Protein AF-A0A3D5E055-F1 (afdb_monomer_lite)

Secondary structure (DSSP, 8-state):
-PPSEEEE-TTEEEEEETTEEEEEEESSTT--EEEEEE-SSS-EEEEEEPEEEPPP---

Radius of gyration: 13.26 Å; chains: 1; bounding box: 26×18×43 Å

Sequence (59 aa):
ALPAGLACDDGAGVHFIDDELAAVVTGLPGAGGYQIQPDGAGGFGEAALAARPLPGTDG

Foldseek 3Di:
DDDWDKDWDPQWDFDDDPPDGPFIEGQDPPTFMWGWDDPVPRDIDTDTDDYHYDPDPPD

Structure (mmCIF, N/CA/C/O backbone):
data_AF-A0A3D5E055-F1
#
_entry.id   AF-A0A3D5E055-F1
#
loop_
_atom_site.group_PDB
_atom_site.id
_atom_site.type_symbol
_atom_site.label_atom_id
_atom_site.label_alt_id
_atom_site.label_comp_id
_atom_site.label_asym_id
_atom_site.label_entity_id
_atom_site.label_seq_id
_atom_site.pdbx_PDB_ins_code
_atom_site.Cartn_x
_atom_site.Cartn_y
_atom_site.Cartn_z
_atom_site.occupancy
_atom_site.B_iso_or_equiv
_atom_site.auth_seq_id
_atom_site.auth_comp_id
_atom_site.auth_asym_id
_atom_site.auth_atom_id
_atom_site.pdbx_PDB_model_num
ATOM 1 N N . ALA A 1 1 ? -14.590 10.713 12.447 1.00 77.19 1 ALA A N 1
ATOM 2 C CA . ALA A 1 1 ? -13.349 9.938 12.261 1.00 77.19 1 ALA A CA 1
ATOM 3 C C . ALA A 1 1 ? -13.187 9.646 10.776 1.00 77.19 1 ALA A C 1
ATOM 5 O O . ALA A 1 1 ? -14.206 9.543 10.097 1.00 77.19 1 ALA A O 1
ATOM 6 N N . LEU A 1 2 ? -11.952 9.567 10.274 1.00 78.69 2 LEU A N 1
ATOM 7 C CA . LEU A 1 2 ? -11.694 9.132 8.899 1.00 78.69 2 LEU A CA 1
ATOM 8 C C . LEU A 1 2 ? -12.184 7.677 8.739 1.00 78.69 2 LEU A C 1
ATOM 10 O O . LEU A 1 2 ? -11.974 6.896 9.667 1.00 78.69 2 LEU A O 1
ATOM 14 N N . PRO A 1 3 ? -12.860 7.297 7.642 1.00 88.56 3 PRO A N 1
ATOM 15 C CA . PRO A 1 3 ? -13.179 5.895 7.384 1.00 88.56 3 PRO A CA 1
ATOM 16 C C . PRO A 1 3 ? -11.910 5.042 7.268 1.00 88.56 3 PRO A C 1
ATOM 18 O O . P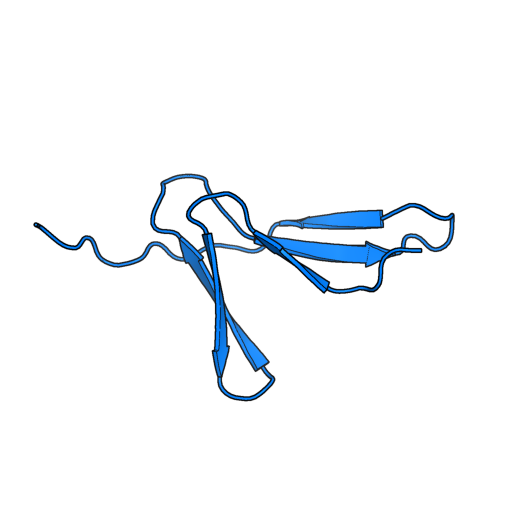RO A 1 3 ? -10.856 5.544 6.881 1.00 88.56 3 PRO A O 1
ATOM 21 N N . ALA A 1 4 ? -12.020 3.745 7.563 1.00 95.25 4 ALA A N 1
ATOM 22 C CA . ALA A 1 4 ? -10.967 2.797 7.207 1.00 95.25 4 ALA A CA 1
ATOM 23 C C . ALA A 1 4 ? -10.738 2.814 5.687 1.00 95.25 4 ALA A C 1
ATOM 25 O O . ALA A 1 4 ? -11.685 2.995 4.917 1.00 95.25 4 ALA A O 1
ATOM 26 N N . GLY A 1 5 ? -9.495 2.618 5.256 1.00 96.19 5 GLY A N 1
ATOM 27 C CA . GLY A 1 5 ? -9.158 2.712 3.840 1.00 96.19 5 GLY A CA 1
ATOM 28 C C . GLY A 1 5 ? -7.687 2.466 3.549 1.00 96.19 5 GLY A C 1
ATOM 29 O O . GLY A 1 5 ? -6.956 1.937 4.385 1.00 96.19 5 GLY A O 1
ATOM 30 N N . LEU A 1 6 ? -7.274 2.863 2.348 1.00 97.62 6 LEU A N 1
ATOM 31 C CA . LEU A 1 6 ? -5.901 2.756 1.868 1.00 97.62 6 LEU A CA 1
ATOM 32 C C . LEU A 1 6 ? -5.350 4.146 1.551 1.00 97.62 6 LEU A C 1
ATOM 34 O O . LEU A 1 6 ? -6.057 4.981 0.988 1.00 97.62 6 LEU A O 1
ATOM 38 N N . ALA A 1 7 ? -4.079 4.359 1.873 1.00 97.00 7 ALA A N 1
ATOM 39 C CA . ALA A 1 7 ? -3.300 5.517 1.448 1.00 97.00 7 ALA A CA 1
ATOM 40 C C . ALA A 1 7 ? -2.111 5.060 0.594 1.00 97.00 7 ALA A C 1
ATOM 42 O O . ALA A 1 7 ? -1.670 3.914 0.702 1.00 97.00 7 ALA A O 1
ATOM 43 N N . CYS A 1 8 ? -1.604 5.944 -0.261 1.00 98.19 8 CYS A N 1
ATOM 44 C CA . CYS A 1 8 ? -0.430 5.706 -1.097 1.00 98.19 8 CYS A CA 1
ATOM 45 C C . CYS A 1 8 ? 0.500 6.912 -1.012 1.00 98.19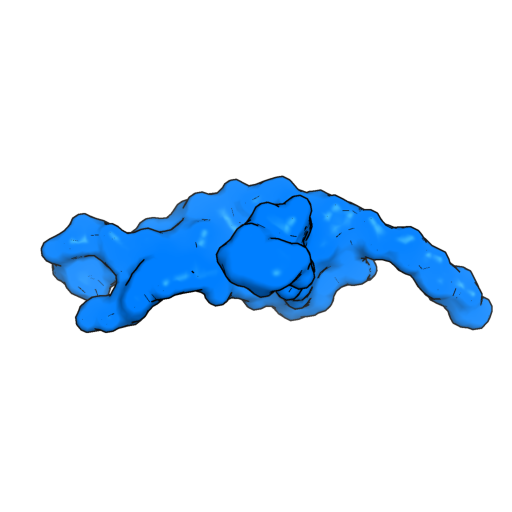 8 CYS A C 1
ATOM 47 O O . CYS A 1 8 ? 0.028 8.049 -1.012 1.00 98.19 8 CYS A O 1
ATOM 49 N N . ASP A 1 9 ? 1.801 6.643 -0.984 1.00 97.88 9 ASP A N 1
ATOM 50 C CA . ASP A 1 9 ? 2.817 7.653 -1.253 1.00 97.88 9 ASP A CA 1
ATOM 51 C C . ASP A 1 9 ? 2.766 8.084 -2.725 1.00 97.88 9 ASP A C 1
ATOM 53 O O . ASP A 1 9 ? 2.237 7.379 -3.595 1.00 97.88 9 ASP A O 1
ATOM 57 N N . ASP A 1 10 ? 3.399 9.214 -3.033 1.00 97.38 10 ASP A N 1
ATOM 58 C CA . ASP A 1 10 ? 3.619 9.618 -4.416 1.00 97.38 10 ASP A CA 1
ATOM 59 C C . ASP A 1 10 ? 4.399 8.537 -5.183 1.00 97.38 10 ASP A C 1
ATOM 61 O O . ASP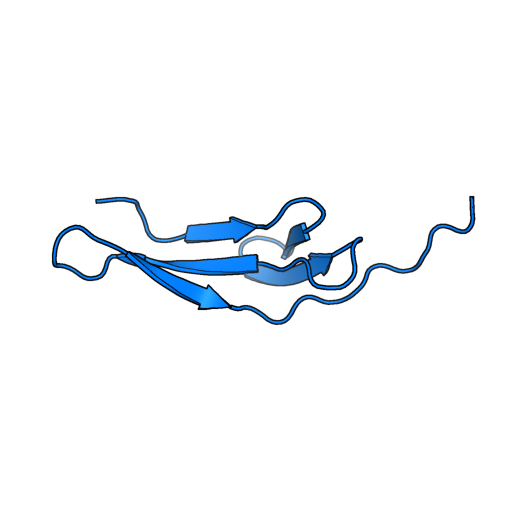 A 1 10 ? 5.444 8.049 -4.748 1.00 97.38 10 ASP A O 1
ATOM 65 N N . GLY A 1 11 ? 3.883 8.158 -6.355 1.00 95.62 11 GLY A N 1
ATOM 66 C CA . GLY A 1 11 ? 4.466 7.102 -7.188 1.00 95.62 11 GLY A CA 1
ATOM 67 C C . GLY A 1 11 ? 4.082 5.672 -6.788 1.00 95.62 11 GLY A C 1
ATOM 68 O O . GLY A 1 11 ? 4.515 4.734 -7.466 1.00 95.62 11 GLY A O 1
ATOM 69 N N . ALA A 1 12 ? 3.253 5.494 -5.755 1.00 98.12 12 ALA A N 1
ATOM 70 C CA . ALA A 1 12 ? 2.619 4.224 -5.419 1.00 98.12 12 ALA A CA 1
ATOM 71 C C . ALA A 1 12 ? 1.140 4.189 -5.842 1.00 98.12 12 ALA A C 1
ATOM 73 O O . ALA A 1 12 ? 0.489 5.216 -6.034 1.00 98.12 12 ALA A O 1
ATOM 74 N N . GLY A 1 13 ? 0.600 2.982 -5.994 1.00 98.00 13 GLY A N 1
ATOM 75 C CA . GLY A 1 13 ? -0.807 2.758 -6.300 1.00 98.00 13 GLY A CA 1
ATOM 76 C C . GLY A 1 13 ? -1.314 1.427 -5.757 1.00 98.00 13 GLY A C 1
ATOM 77 O O . GLY A 1 13 ? -0.551 0.481 -5.558 1.00 98.00 13 GLY A O 1
ATOM 78 N N . VAL A 1 14 ? -2.624 1.349 -5.541 1.00 98.12 14 VAL A N 1
ATOM 79 C CA . VAL A 1 14 ? -3.331 0.131 -5.125 1.00 98.12 14 VAL A CA 1
ATOM 80 C C . VAL A 1 14 ? -4.024 -0.499 -6.329 1.00 98.12 14 VAL A C 1
ATOM 82 O O . VAL A 1 14 ? -4.796 0.151 -7.030 1.00 98.12 14 VAL A O 1
ATOM 85 N N . HIS A 1 15 ? -3.722 -1.767 -6.591 1.00 97.69 15 HIS A N 1
ATOM 86 C CA . HIS A 1 15 ? -4.308 -2.549 -7.670 1.00 97.69 15 HIS A CA 1
ATOM 87 C C . HIS A 1 15 ? -5.346 -3.511 -7.099 1.00 97.69 15 HIS A C 1
ATOM 89 O O . HIS A 1 15 ? -5.019 -4.369 -6.275 1.00 97.69 15 HIS A O 1
ATOM 95 N N . PHE A 1 16 ? -6.578 -3.376 -7.577 1.00 98.00 16 PHE A N 1
ATOM 96 C CA . PHE A 1 16 ? -7.690 -4.252 -7.242 1.00 98.00 16 PHE A CA 1
ATOM 97 C C . PHE A 1 16 ? -8.011 -5.177 -8.411 1.00 98.00 16 PHE A C 1
ATOM 99 O O . PHE A 1 16 ? -7.936 -4.766 -9.570 1.00 98.00 16 PHE A O 1
ATOM 106 N N . ILE A 1 17 ? -8.380 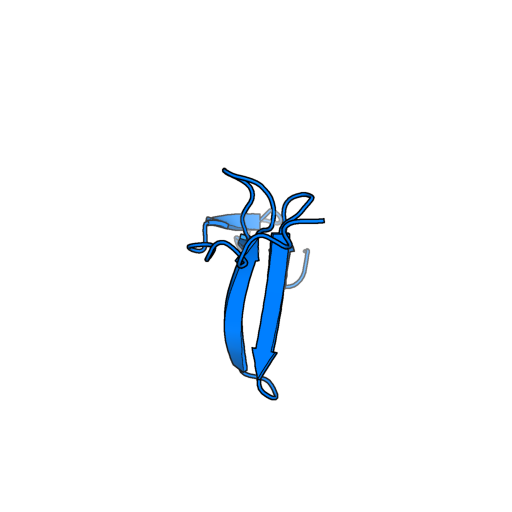-6.413 -8.089 1.00 98.06 17 ILE A N 1
ATOM 107 C CA . ILE A 1 17 ? -9.071 -7.311 -9.012 1.00 98.06 17 ILE A CA 1
ATOM 108 C C . ILE A 1 17 ? -10.450 -7.516 -8.407 1.00 98.06 17 ILE A C 1
ATOM 110 O O . ILE A 1 17 ? -10.564 -8.008 -7.285 1.00 98.06 17 ILE A O 1
ATOM 114 N N . ASP A 1 18 ? -11.470 -7.070 -9.135 1.00 97.00 18 ASP A N 1
ATOM 115 C CA . ASP A 1 18 ? -12.819 -6.895 -8.603 1.00 97.00 18 ASP A CA 1
ATOM 116 C C . ASP A 1 18 ? -12.780 -6.019 -7.334 1.00 97.00 18 ASP A C 1
ATOM 118 O O . ASP A 1 18 ? -12.299 -4.886 -7.390 1.00 97.00 18 ASP A O 1
ATOM 122 N N . ASP A 1 19 ? -13.226 -6.550 -6.197 1.00 95.69 19 ASP A N 1
ATOM 123 C CA . ASP A 1 19 ? -13.261 -5.844 -4.912 1.00 95.69 19 ASP A CA 1
ATOM 124 C C . ASP A 1 19 ? -12.112 -6.250 -3.967 1.00 95.69 19 ASP A C 1
ATOM 126 O O . ASP A 1 19 ? -12.043 -5.788 -2.825 1.00 95.69 19 ASP A O 1
ATOM 130 N N . GLU A 1 20 ? -11.189 -7.106 -4.418 1.00 96.88 20 GLU A N 1
ATOM 131 C CA . GLU A 1 20 ? -10.075 -7.588 -3.601 1.00 96.88 20 GLU A CA 1
ATOM 132 C C . GLU A 1 20 ? -8.770 -6.853 -3.916 1.00 96.88 20 GLU A C 1
ATOM 134 O O . GLU A 1 20 ? -8.371 -6.684 -5.074 1.00 96.88 20 GLU A O 1
ATOM 139 N N . LEU A 1 21 ? -8.068 -6.425 -2.860 1.00 96.81 21 LEU A N 1
ATOM 140 C CA . LEU A 1 21 ? -6.749 -5.814 -2.989 1.00 96.81 21 LEU A CA 1
ATOM 141 C C . LEU A 1 21 ? -5.748 -6.873 -3.458 1.00 96.81 21 LEU A C 1
ATOM 143 O O . LEU A 1 21 ? -5.288 -7.704 -2.677 1.00 96.81 21 LEU A O 1
ATOM 147 N N . ALA A 1 22 ? -5.373 -6.805 -4.731 1.00 97.81 22 ALA A N 1
ATOM 148 C CA . ALA A 1 22 ? -4.444 -7.745 -5.337 1.00 97.81 22 ALA A CA 1
ATOM 149 C C . ALA A 1 22 ? -2.982 -7.374 -5.052 1.00 97.81 22 ALA A C 1
ATOM 151 O O . ALA A 1 22 ? -2.148 -8.256 -4.843 1.00 97.81 22 ALA A O 1
ATOM 152 N N . ALA A 1 23 ? -2.641 -6.080 -5.072 1.00 97.75 23 ALA A N 1
ATOM 153 C CA . ALA A 1 23 ? -1.293 -5.607 -4.756 1.00 97.75 23 ALA A CA 1
ATOM 154 C C . ALA A 1 23 ? -1.243 -4.106 -4.447 1.00 97.75 23 ALA A C 1
ATOM 156 O O . ALA A 1 23 ? -2.005 -3.320 -5.003 1.00 97.75 23 ALA A O 1
ATOM 157 N N . VAL A 1 24 ? -0.239 -3.698 -3.670 1.00 98.56 24 VAL A N 1
ATOM 158 C CA . VAL A 1 24 ? 0.334 -2.349 -3.764 1.00 98.56 24 VAL A CA 1
ATOM 159 C C . VAL A 1 24 ? 1.475 -2.400 -4.774 1.00 98.56 24 VAL A C 1
ATOM 161 O O . VAL A 1 24 ? 2.316 -3.302 -4.726 1.00 98.56 24 VAL A O 1
ATOM 164 N N . VAL A 1 25 ? 1.511 -1.452 -5.701 1.00 97.94 25 VAL A N 1
ATOM 165 C CA . VAL A 1 25 ? 2.564 -1.323 -6.710 1.00 97.94 25 VAL A CA 1
ATOM 166 C C . VAL A 1 25 ? 3.247 0.028 -6.601 1.00 97.94 25 VAL A C 1
ATOM 168 O O . VAL A 1 25 ? 2.644 0.996 -6.149 1.00 97.94 25 VAL A O 1
ATOM 171 N N . THR A 1 26 ? 4.506 0.100 -7.016 1.00 97.69 26 THR A N 1
ATOM 172 C CA . THR A 1 26 ? 5.264 1.352 -6.992 1.00 97.69 26 THR A CA 1
ATOM 173 C C . THR A 1 26 ? 6.173 1.493 -8.205 1.00 97.69 26 THR A C 1
ATOM 175 O O . THR A 1 26 ? 6.774 0.518 -8.661 1.00 97.69 26 THR A O 1
ATOM 178 N N . GLY A 1 27 ? 6.263 2.714 -8.733 1.00 95.62 27 GLY A N 1
ATOM 179 C CA . GLY A 1 27 ? 7.250 3.103 -9.741 1.00 95.62 27 GLY A CA 1
ATOM 180 C C . GLY A 1 27 ? 8.520 3.719 -9.146 1.00 95.62 27 GLY A C 1
ATOM 18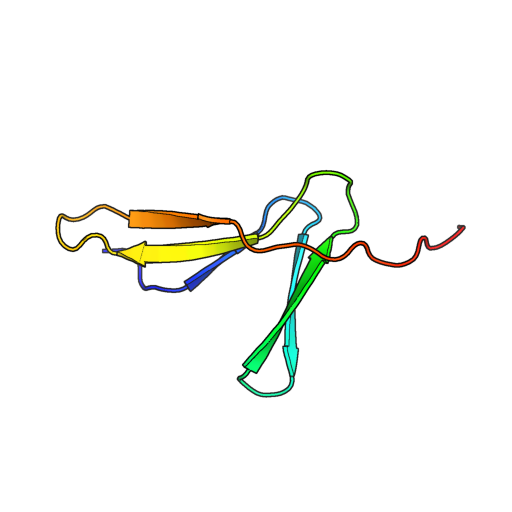1 O O . GLY A 1 27 ? 9.496 3.906 -9.868 1.00 95.62 27 GLY A O 1
ATOM 182 N N . LEU A 1 28 ? 8.525 4.033 -7.845 1.00 94.69 28 LEU A N 1
ATOM 183 C CA . LEU A 1 28 ? 9.630 4.707 -7.167 1.00 94.69 28 LEU A CA 1
ATOM 184 C C . LEU A 1 28 ? 10.189 3.831 -6.036 1.00 94.69 28 LEU A C 1
ATOM 186 O O . LEU A 1 28 ? 9.425 3.355 -5.189 1.00 94.69 28 LEU A O 1
ATOM 190 N N . PRO A 1 29 ? 11.518 3.628 -5.961 1.00 92.00 29 PRO A N 1
ATOM 191 C CA . PRO A 1 29 ? 12.122 2.936 -4.831 1.00 92.00 29 PRO A CA 1
ATOM 192 C C . PRO A 1 29 ? 11.749 3.606 -3.504 1.00 92.00 29 PRO A C 1
ATOM 194 O O . PRO A 1 29 ? 11.981 4.797 -3.316 1.00 92.00 29 PRO A O 1
ATOM 197 N N . GLY A 1 30 ? 11.187 2.826 -2.581 1.00 90.12 30 GLY A N 1
ATOM 198 C CA . GLY A 1 30 ? 10.832 3.284 -1.237 1.00 90.12 30 GLY A CA 1
ATOM 199 C C . GLY A 1 30 ? 9.428 3.877 -1.081 1.00 90.12 30 GLY A C 1
ATOM 200 O O . GLY A 1 30 ? 8.998 4.014 0.057 1.00 90.12 30 GLY A O 1
ATOM 201 N N . ALA A 1 31 ? 8.700 4.166 -2.166 1.00 97.31 31 ALA A N 1
ATOM 202 C CA . ALA A 1 31 ? 7.290 4.560 -2.081 1.00 97.31 31 ALA A CA 1
ATOM 203 C C . ALA A 1 31 ? 6.386 3.331 -1.891 1.00 97.31 31 ALA A C 1
ATOM 205 O O . ALA A 1 31 ? 6.620 2.285 -2.513 1.00 97.31 31 ALA A O 1
ATOM 206 N N . GLY A 1 32 ? 5.354 3.452 -1.052 1.00 97.81 32 GLY A N 1
ATOM 207 C CA . GLY A 1 32 ? 4.465 2.346 -0.711 1.00 97.81 32 GLY A CA 1
ATOM 208 C C . GLY A 1 32 ? 3.022 2.749 -0.428 1.00 97.81 32 GLY A C 1
ATOM 209 O O . GLY A 1 32 ? 2.562 3.837 -0.765 1.00 97.81 32 GLY A O 1
ATOM 210 N N . GLY A 1 33 ? 2.282 1.806 0.150 1.00 98.31 33 GLY A N 1
ATOM 211 C CA . GLY A 1 33 ? 0.884 1.982 0.527 1.00 98.31 33 GLY A CA 1
ATOM 212 C C . GLY A 1 33 ? 0.654 1.574 1.974 1.00 98.31 33 GLY A C 1
ATOM 213 O O . GLY A 1 33 ? 1.448 0.828 2.550 1.00 98.31 33 GLY A O 1
ATOM 214 N N . TYR A 1 34 ? -0.444 2.047 2.552 1.00 98.00 34 TYR A N 1
ATOM 215 C CA . TYR A 1 34 ? -0.756 1.863 3.966 1.00 98.00 34 TYR A CA 1
ATOM 216 C C . TYR A 1 34 ? -2.212 1.458 4.146 1.00 98.00 34 TYR A C 1
ATOM 218 O O . TYR A 1 34 ? -3.102 2.044 3.528 1.00 98.00 34 TYR A O 1
ATOM 226 N N . GLN A 1 35 ? -2.453 0.495 5.033 1.00 97.62 35 GLN A N 1
ATOM 227 C CA . GLN A 1 35 ? -3.782 0.228 5.565 1.00 97.62 35 GLN A CA 1
ATOM 228 C C . GLN A 1 35 ? -4.065 1.214 6.697 1.00 97.62 35 GLN A C 1
ATOM 230 O O . GLN A 1 35 ? -3.349 1.235 7.700 1.00 97.62 35 GLN A O 1
ATOM 235 N N . ILE A 1 36 ? -5.132 1.991 6.547 1.00 97.19 36 ILE A N 1
ATOM 236 C CA . ILE A 1 36 ? -5.579 2.981 7.525 1.00 97.19 36 ILE A CA 1
ATOM 237 C C . ILE A 1 36 ? -6.735 2.401 8.334 1.00 97.19 36 ILE A C 1
ATOM 239 O O . ILE A 1 36 ? -7.710 1.890 7.771 1.00 97.19 36 ILE A O 1
ATOM 243 N N . GLN A 1 37 ? -6.638 2.484 9.660 1.00 97.06 37 GLN A N 1
ATOM 244 C CA . GLN A 1 37 ? -7.691 2.060 10.582 1.00 97.06 37 GLN A CA 1
ATOM 245 C C . GLN A 1 37 ? -7.967 3.154 11.620 1.00 97.06 37 GLN A C 1
ATOM 247 O O . GLN A 1 37 ? -7.019 3.683 12.203 1.00 97.06 37 GLN A O 1
ATOM 252 N N . PRO A 1 38 ? -9.240 3.490 11.899 1.00 95.88 38 PRO A N 1
ATOM 253 C CA . PRO A 1 38 ? -9.581 4.340 13.035 1.00 95.88 38 PRO A CA 1
ATOM 254 C C . PRO A 1 38 ? -9.115 3.699 14.345 1.00 95.88 38 PRO A C 1
ATOM 256 O O . PRO A 1 38 ? -9.291 2.499 14.545 1.00 95.88 38 PRO A O 1
ATOM 259 N N . ASP A 1 39 ? -8.586 4.498 15.267 1.00 93.44 39 ASP A N 1
A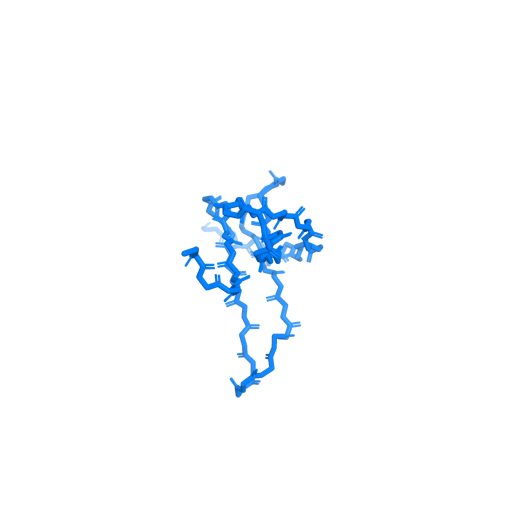TOM 260 C CA . ASP A 1 39 ? -8.108 4.009 16.571 1.00 93.44 39 ASP A CA 1
ATOM 261 C C . ASP A 1 39 ? -9.203 3.943 17.657 1.00 93.44 39 ASP A C 1
ATOM 263 O O . ASP A 1 39 ? -8.961 3.487 18.772 1.00 93.44 39 ASP A O 1
ATOM 267 N N . GLY A 1 40 ? -10.415 4.419 17.350 1.00 91.88 40 GLY A N 1
ATOM 268 C CA . GLY A 1 40 ? -11.534 4.516 18.295 1.00 91.88 40 GLY A CA 1
ATOM 269 C C . GLY A 1 40 ? -11.470 5.706 19.268 1.00 91.88 40 GLY A C 1
ATOM 270 O O . GLY A 1 40 ? -12.443 5.944 19.981 1.00 91.88 40 GLY A O 1
ATOM 271 N N . ALA A 1 41 ? -10.388 6.487 19.266 1.00 93.50 41 ALA A N 1
ATOM 272 C CA . ALA A 1 41 ? -10.169 7.677 20.096 1.00 93.50 41 ALA A CA 1
ATOM 273 C C . ALA A 1 41 ? -10.212 8.995 19.294 1.00 93.50 41 ALA A C 1
ATOM 275 O O . ALA A 1 41 ? -10.003 10.075 19.846 1.00 93.50 41 ALA A O 1
ATOM 276 N N . GLY A 1 42 ? -10.520 8.916 17.997 1.00 89.94 42 GLY A N 1
ATOM 277 C CA . GLY A 1 42 ? -10.620 10.066 17.096 1.00 89.94 42 GLY A CA 1
ATOM 278 C C . GLY A 1 42 ? -9.389 10.275 16.213 1.00 89.94 42 GLY A C 1
ATOM 279 O O . GLY A 1 42 ? -9.419 11.177 15.375 1.00 89.94 42 GLY A O 1
ATOM 280 N N . GLY A 1 43 ? -8.361 9.437 16.359 1.00 93.50 43 GLY A N 1
ATOM 281 C CA . GLY A 1 43 ? -7.202 9.359 15.479 1.00 93.50 43 GLY A CA 1
ATOM 282 C C . GLY A 1 43 ? -7.278 8.176 14.511 1.00 93.50 43 GLY A C 1
ATOM 283 O O . GLY A 1 43 ? -8.350 7.626 14.223 1.00 93.50 43 GLY A O 1
ATOM 284 N N . PHE A 1 44 ? -6.118 7.812 13.974 1.00 95.56 44 PHE A N 1
ATOM 285 C CA . PHE A 1 44 ? -5.941 6.719 13.026 1.00 95.56 44 PHE A CA 1
ATOM 286 C C . PHE A 1 44 ? -4.560 6.084 13.201 1.00 95.56 44 PHE A C 1
ATOM 288 O O . PHE A 1 44 ? -3.589 6.754 13.549 1.00 95.56 44 PHE A O 1
ATOM 295 N N . GLY A 1 45 ? -4.496 4.777 12.964 1.00 95.25 45 GLY A N 1
ATOM 296 C CA . GLY A 1 45 ? -3.259 4.025 12.824 1.00 95.25 45 GLY A CA 1
ATOM 297 C C . GLY A 1 45 ? -2.999 3.691 11.361 1.00 95.25 45 GLY A C 1
ATOM 298 O O . GLY A 1 45 ? -3.935 3.519 10.575 1.00 95.25 45 GLY A O 1
ATOM 299 N N . GLU A 1 46 ? -1.721 3.561 11.025 1.00 96.56 46 GLU A N 1
ATOM 300 C CA . GLU A 1 46 ? -1.259 3.220 9.684 1.00 96.56 46 GLU A CA 1
ATOM 301 C C . GLU A 1 46 ? -0.362 1.987 9.760 1.00 96.56 46 GLU A C 1
ATOM 303 O O . GLU A 1 46 ? 0.563 1.920 10.573 1.00 96.56 46 GLU A O 1
ATOM 308 N N . ALA A 1 47 ? -0.638 1.000 8.914 1.00 97.62 47 ALA A N 1
ATOM 309 C CA . ALA A 1 47 ? 0.202 -0.178 8.755 1.00 97.62 47 ALA A CA 1
ATOM 310 C C . ALA A 1 47 ? 0.735 -0.225 7.324 1.00 97.62 47 ALA A C 1
ATOM 312 O O . ALA A 1 47 ? -0.045 -0.298 6.373 1.00 97.62 47 ALA A O 1
ATOM 313 N N . ALA A 1 48 ? 2.060 -0.189 7.176 1.00 97.94 48 ALA A N 1
ATOM 314 C CA . ALA A 1 48 ? 2.707 -0.278 5.873 1.00 97.94 48 ALA A CA 1
ATOM 315 C C . ALA A 1 48 ? 2.389 -1.617 5.191 1.00 97.94 48 ALA A C 1
ATOM 317 O O . ALA A 1 48 ? 2.451 -2.685 5.805 1.00 97.94 48 ALA A O 1
ATOM 318 N N . LEU A 1 49 ? 2.083 -1.548 3.900 1.00 97.88 49 LEU A N 1
ATOM 319 C CA . LEU A 1 49 ? 1.854 -2.689 3.029 1.00 97.88 49 LEU A CA 1
ATOM 320 C C . LEU A 1 49 ? 3.051 -2.853 2.095 1.00 97.88 49 LEU A C 1
ATOM 322 O O . LEU A 1 49 ? 3.588 -1.881 1.562 1.00 97.88 49 LEU A O 1
ATOM 326 N N . ALA A 1 50 ? 3.469 -4.099 1.877 1.00 96.12 50 ALA A N 1
ATOM 327 C CA . ALA A 1 50 ? 4.575 -4.388 0.976 1.00 96.12 50 ALA A CA 1
ATOM 328 C C . ALA A 1 50 ? 4.218 -3.970 -0.460 1.00 96.12 50 ALA A C 1
ATOM 330 O O . ALA A 1 50 ? 3.265 -4.485 -1.048 1.00 96.12 50 ALA A O 1
ATOM 331 N N . ALA A 1 51 ? 5.004 -3.055 -1.027 1.00 97.75 51 ALA A N 1
ATOM 332 C CA . ALA A 1 51 ? 4.839 -2.597 -2.398 1.00 97.75 51 ALA A CA 1
ATOM 333 C C . ALA A 1 51 ? 5.706 -3.415 -3.358 1.00 97.75 51 ALA A C 1
ATOM 335 O O . ALA A 1 51 ? 6.895 -3.642 -3.122 1.00 97.75 51 ALA A O 1
ATOM 336 N N . ARG A 1 52 ? 5.111 -3.834 -4.475 1.00 97.44 52 ARG A N 1
ATOM 337 C CA . ARG A 1 52 ? 5.819 -4.508 -5.562 1.00 97.44 52 ARG A CA 1
ATOM 338 C C . ARG A 1 52 ? 6.303 -3.482 -6.594 1.00 97.44 52 ARG A C 1
ATOM 340 O O . ARG A 1 52 ? 5.472 -2.747 -7.130 1.00 97.44 52 ARG A O 1
ATOM 347 N N . PRO A 1 53 ? 7.599 -3.459 -6.947 1.00 96.19 53 PRO A N 1
ATOM 348 C CA . PRO A 1 53 ? 8.084 -2.618 -8.034 1.00 96.19 53 PRO A CA 1
ATOM 349 C C . PRO A 1 53 ? 7.401 -2.962 -9.361 1.00 96.19 53 PRO A C 1
ATOM 351 O O . PRO A 1 53 ? 7.223 -4.141 -9.698 1.00 96.19 53 PRO A O 1
ATOM 354 N N . LEU A 1 54 ? 7.026 -1.937 -10.120 1.00 94.00 54 LEU A N 1
ATOM 355 C CA . LEU A 1 54 ? 6.622 -2.100 -11.510 1.00 94.00 54 LEU A CA 1
ATOM 356 C C . LEU A 1 54 ? 7.854 -2.384 -12.385 1.00 94.00 54 LEU A C 1
ATOM 358 O O . LEU A 1 54 ? 8.950 -1.915 -12.067 1.00 94.00 54 LEU A O 1
ATOM 362 N N . PRO A 1 55 ? 7.702 -3.148 -13.483 1.00 88.50 55 PRO A N 1
ATOM 363 C CA . PRO A 1 55 ? 8.756 -3.257 -14.481 1.00 88.50 55 PRO A CA 1
ATOM 364 C C . PRO A 1 55 ? 9.130 -1.859 -14.977 1.00 88.50 55 PRO A C 1
ATOM 366 O O . PRO A 1 55 ? 8.242 -1.039 -15.220 1.00 88.50 55 PRO A O 1
ATOM 369 N N . GLY A 1 56 ? 10.426 -1.594 -15.136 1.00 77.62 56 GLY A N 1
ATOM 370 C CA . GLY A 1 56 ? 10.867 -0.368 -15.786 1.00 77.62 56 GLY A CA 1
ATOM 371 C C . GLY A 1 56 ? 10.293 -0.308 -17.198 1.00 77.62 56 GLY A C 1
ATOM 372 O O . GLY A 1 56 ? 10.367 -1.285 -17.944 1.00 77.62 56 GLY A O 1
ATOM 373 N N . THR A 1 57 ? 9.699 0.821 -17.568 1.00 62.25 57 THR A N 1
ATOM 374 C CA . THR A 1 57 ? 9.583 1.166 -18.981 1.00 62.25 57 THR A CA 1
ATOM 375 C C . THR A 1 57 ? 10.925 1.764 -19.361 1.00 62.25 57 THR A C 1
ATOM 377 O O . THR A 1 57 ? 11.175 2.931 -19.059 1.00 62.25 57 THR A O 1
ATOM 380 N N . ASP A 1 58 ? 11.813 0.964 -19.945 1.00 56.78 58 ASP A N 1
ATOM 381 C CA . ASP A 1 58 ? 12.936 1.530 -20.686 1.00 56.78 58 ASP A CA 1
ATOM 382 C C . ASP A 1 58 ? 12.310 2.422 -21.771 1.00 56.78 58 ASP A C 1
ATOM 384 O O . ASP A 1 58 ? 11.613 1.929 -22.662 1.00 56.78 58 ASP A O 1
ATOM 388 N N . GLY A 1 59 ? 12.409 3.739 -21.572 1.00 53.06 59 GLY A N 1
ATOM 389 C CA . GLY A 1 59 ? 11.879 4.759 -22.478 1.00 53.06 59 GLY A CA 1
ATOM 390 C C . GLY A 1 59 ? 12.705 4.897 -23.745 1.00 53.06 59 GLY A C 1
ATOM 391 O O . GLY A 1 59 ? 13.919 4.595 -23.699 1.00 53.06 59 GLY A O 1
#

pLDDT: mean 93.19, std 9.55, range [53.06, 98.56]